Protein AF-A0A844WWK2-F1 (afdb_monomer_lite)

Secondary structure (DSSP, 8-state):
-HHHHHHHHHHHHHHHHHHHHHHHHHHHHHTT-S---HHHHHHHHHHHHHHHHHHHHHTTS-HHHHHHHHHHHHHHHHHHHHHHHHHH--

Sequence (90 aa):
MNHIRAEIDQIDHSIIKLLATRFEYVKAASKFKKNTTDVQAKERFDSMLEQRKQWSNELGLNGEIIKDLYANLVRYFIDEELKYFKNKEK

Radius of gyration: 16.27 Å; chains: 1; bounding box: 41×16×50 Å

Foldseek 3Di:
DVVVVVVVVVVVVVVVVVLVVVLVVLLVVVVVCPDDPVVVVVVVLVVVLVVQLVVQVVVVHRSVVRSVVVVVSVVVSVVVSVVVVVVVVD

pLDDT: mean 86.44, std 14.34, range [42.12, 98.56]

Structure (mmCIF, N/CA/C/O backbone):
data_AF-A0A844WWK2-F1
#
_entry.id   AF-A0A844WWK2-F1
#
loop_
_atom_site.group_PDB
_atom_site.id
_atom_site.type_symbol
_atom_site.label_atom_id
_atom_site.label_alt_id
_atom_site.label_comp_id
_atom_site.label_asym_id
_atom_site.label_entity_id
_atom_site.label_seq_id
_atom_site.pdbx_PDB_ins_code
_atom_site.Cartn_x
_atom_site.Cartn_y
_atom_site.Cartn_z
_atom_site.occupancy
_atom_site.B_iso_or_equiv
_atom_site.auth_seq_id
_atom_site.auth_comp_id
_atom_site.auth_asym_id
_atom_site.auth_atom_id
_atom_site.pdbx_PDB_model_num
ATOM 1 N N . MET A 1 1 ? 6.777 3.404 -27.419 1.00 76.06 1 MET A N 1
ATOM 2 C CA . MET A 1 1 ? 6.366 4.198 -26.237 1.00 76.06 1 MET A CA 1
ATOM 3 C C . MET A 1 1 ? 4.902 3.999 -25.859 1.00 76.06 1 MET A C 1
ATOM 5 O O . MET A 1 1 ? 4.661 3.695 -24.702 1.00 76.06 1 MET A O 1
ATOM 9 N N . ASN A 1 2 ? 3.938 4.103 -26.786 1.00 86.50 2 ASN A N 1
ATOM 10 C CA . ASN A 1 2 ? 2.508 3.952 -26.448 1.00 86.50 2 ASN A CA 1
ATOM 11 C C . ASN A 1 2 ? 2.150 2.567 -25.879 1.00 86.50 2 ASN A C 1
ATOM 13 O O . ASN A 1 2 ? 1.449 2.500 -24.879 1.00 86.50 2 ASN A O 1
ATOM 17 N N . HIS A 1 3 ? 2.697 1.482 -26.439 1.00 90.81 3 HIS A N 1
ATOM 18 C CA . HIS A 1 3 ? 2.479 0.131 -25.901 1.00 90.81 3 HIS A CA 1
ATOM 19 C C . HIS A 1 3 ? 3.032 -0.035 -24.479 1.00 90.81 3 HIS A C 1
ATOM 21 O O . HIS A 1 3 ? 2.341 -0.551 -23.619 1.00 90.81 3 HIS A O 1
ATOM 27 N N . ILE A 1 4 ? 4.231 0.488 -24.200 1.00 96.06 4 ILE A N 1
ATOM 28 C CA . ILE A 1 4 ? 4.843 0.416 -22.860 1.00 96.06 4 ILE A CA 1
ATOM 29 C C . ILE A 1 4 ? 3.973 1.127 -21.815 1.00 96.06 4 ILE A C 1
ATOM 31 O O . ILE A 1 4 ? 3.793 0.613 -20.719 1.00 96.06 4 ILE A O 1
ATOM 35 N N . ARG A 1 5 ? 3.412 2.296 -22.153 1.00 96.06 5 ARG A N 1
ATOM 36 C CA . ARG A 1 5 ? 2.501 3.017 -21.251 1.00 96.06 5 ARG A CA 1
ATOM 37 C C . ARG A 1 5 ? 1.209 2.243 -21.005 1.00 96.06 5 ARG A C 1
ATOM 39 O O . ARG A 1 5 ? 0.797 2.146 -19.862 1.00 96.06 5 ARG A O 1
ATOM 46 N N . ALA A 1 6 ? 0.638 1.635 -22.044 1.00 97.44 6 ALA A N 1
ATOM 47 C CA . ALA A 1 6 ? -0.560 0.814 -21.894 1.00 97.44 6 ALA A CA 1
ATOM 48 C C . ALA A 1 6 ? -0.328 -0.399 -20.973 1.00 97.44 6 ALA A C 1
ATOM 50 O O . ALA A 1 6 ? -1.198 -0.725 -20.172 1.00 97.44 6 ALA A O 1
ATOM 51 N N . GLU A 1 7 ? 0.843 -1.039 -21.045 1.00 98.06 7 GLU A N 1
ATOM 52 C CA . GLU A 1 7 ? 1.194 -2.129 -20.123 1.00 98.06 7 GLU A CA 1
ATOM 53 C C . GLU A 1 7 ? 1.345 -1.629 -18.677 1.00 98.06 7 GLU A C 1
ATOM 55 O O . GLU A 1 7 ? 0.850 -2.272 -17.753 1.00 98.06 7 GLU A O 1
ATOM 60 N N . ILE A 1 8 ? 1.962 -0.458 -18.469 1.00 97.31 8 ILE A N 1
ATOM 61 C CA . ILE A 1 8 ? 2.039 0.176 -17.140 1.00 97.31 8 ILE A CA 1
ATOM 62 C C . ILE A 1 8 ? 0.632 0.457 -16.598 1.00 97.31 8 ILE A C 1
ATOM 64 O O . ILE A 1 8 ? 0.325 0.061 -15.477 1.00 97.31 8 ILE A O 1
ATOM 68 N N . ASP A 1 9 ? -0.252 1.041 -17.409 1.00 97.94 9 ASP A N 1
ATOM 69 C CA . ASP A 1 9 ? -1.629 1.343 -17.004 1.00 97.94 9 ASP A CA 1
ATOM 70 C C . ASP A 1 9 ? -2.400 0.069 -16.603 1.00 97.94 9 ASP A C 1
ATOM 72 O O . ASP A 1 9 ? -3.180 0.066 -15.644 1.00 97.94 9 ASP A O 1
ATOM 76 N N . GLN A 1 10 ? -2.180 -1.046 -17.309 1.00 98.19 10 GLN A N 1
ATOM 77 C CA . GLN A 1 10 ? -2.792 -2.334 -16.970 1.00 98.19 10 GLN A CA 1
ATOM 78 C C . GLN A 1 10 ? -2.266 -2.906 -15.649 1.00 98.19 10 GLN A C 1
ATOM 80 O O . GLN A 1 10 ? -3.048 -3.455 -14.857 1.00 98.19 10 GLN A O 1
ATOM 85 N N . ILE A 1 11 ? -0.963 -2.773 -15.394 1.00 98.31 11 ILE A N 1
ATOM 86 C CA . ILE A 1 11 ? -0.345 -3.162 -14.122 1.00 98.31 11 ILE A CA 1
ATOM 87 C C . ILE A 1 11 ? -0.932 -2.319 -12.989 1.00 98.31 11 ILE A C 1
ATOM 89 O O . ILE A 1 11 ? -1.413 -2.882 -12.004 1.00 98.31 11 ILE A O 1
ATOM 93 N N . ASP A 1 12 ? -0.988 -1.000 -13.152 1.00 98.25 12 ASP A N 1
ATOM 94 C CA . ASP A 1 12 ? -1.509 -0.081 -12.140 1.00 98.25 12 ASP A CA 1
ATOM 95 C C . ASP A 1 12 ? -2.983 -0.358 -11.831 1.00 98.25 12 ASP A C 1
ATOM 97 O O . ASP A 1 12 ? -3.383 -0.451 -10.667 1.00 98.25 12 ASP A O 1
ATOM 101 N N . HIS A 1 13 ? -3.800 -0.604 -12.857 1.00 98.38 13 HIS A N 1
ATOM 102 C CA . HIS A 1 13 ? -5.191 -1.004 -12.667 1.00 98.38 13 HIS A CA 1
ATOM 103 C C . HIS A 1 13 ? -5.316 -2.325 -11.887 1.00 98.38 13 HIS A C 1
ATOM 105 O O . HIS A 1 13 ? -6.198 -2.471 -11.032 1.00 98.38 13 HIS A O 1
ATOM 111 N N . SER A 1 14 ? -4.423 -3.284 -12.138 1.00 98.56 14 SER A N 1
ATOM 112 C CA . SER A 1 14 ? -4.385 -4.557 -11.411 1.00 98.56 14 SER A CA 1
ATOM 113 C C . SER A 1 14 ? -3.965 -4.365 -9.951 1.00 98.56 14 SER A C 1
ATOM 115 O O . SER A 1 14 ? -4.595 -4.931 -9.054 1.00 98.56 14 SER A O 1
ATOM 117 N N . ILE A 1 15 ? -2.975 -3.507 -9.691 1.00 97.88 15 ILE A N 1
ATOM 118 C CA . ILE A 1 15 ? -2.562 -3.117 -8.337 1.00 97.88 15 ILE A CA 1
ATOM 119 C C . ILE A 1 15 ? -3.747 -2.494 -7.593 1.00 97.88 15 ILE A C 1
ATOM 121 O O . ILE A 1 15 ? -4.069 -2.930 -6.489 1.00 97.88 15 ILE A O 1
ATOM 125 N N . ILE A 1 16 ? -4.460 -1.543 -8.203 1.00 97.81 16 ILE A N 1
ATOM 126 C CA . ILE A 1 16 ? -5.616 -0.878 -7.582 1.00 97.81 16 ILE A CA 1
ATOM 127 C C . ILE A 1 16 ? -6.718 -1.887 -7.216 1.00 97.81 16 ILE A C 1
ATOM 129 O O . ILE A 1 16 ? -7.264 -1.828 -6.112 1.00 97.81 16 ILE A O 1
ATOM 133 N N . LYS A 1 17 ? -7.011 -2.869 -8.080 1.00 98.12 17 LYS A N 1
ATOM 134 C CA . LYS A 1 17 ? -7.969 -3.950 -7.770 1.00 98.12 17 LYS A CA 1
ATOM 135 C C . LYS A 1 17 ? -7.538 -4.801 -6.573 1.00 98.12 17 LYS A C 1
ATOM 137 O O . LYS A 1 17 ? -8.365 -5.149 -5.723 1.00 98.12 17 LYS A O 1
ATOM 142 N N . LEU A 1 18 ? -6.249 -5.127 -6.481 1.00 98.00 18 LEU A N 1
ATOM 143 C CA . LEU A 1 18 ? -5.699 -5.866 -5.344 1.00 98.00 18 LEU A CA 1
ATOM 144 C C . LEU A 1 18 ? -5.776 -5.042 -4.054 1.00 98.00 18 LEU A C 1
ATOM 146 O O . LEU A 1 18 ? -6.129 -5.580 -3.005 1.00 98.00 18 LEU A O 1
ATOM 150 N N . LEU A 1 19 ? -5.522 -3.733 -4.126 1.00 95.81 19 LEU A N 1
ATOM 151 C CA . LEU A 1 19 ? -5.662 -2.824 -2.989 1.00 95.81 19 LEU A CA 1
ATOM 152 C C . LEU A 1 19 ? -7.113 -2.719 -2.505 1.00 95.81 19 LEU A C 1
ATOM 154 O O . LEU A 1 19 ? -7.347 -2.765 -1.297 1.00 95.81 19 LEU A O 1
ATOM 158 N N . ALA A 1 20 ? -8.083 -2.652 -3.420 1.00 94.50 20 ALA A N 1
ATOM 159 C CA . ALA A 1 20 ? -9.504 -2.683 -3.074 1.00 94.50 20 ALA A CA 1
ATOM 160 C C . ALA A 1 20 ? -9.880 -3.991 -2.356 1.00 94.50 20 ALA A C 1
ATOM 162 O O . ALA A 1 20 ? -10.509 -3.970 -1.300 1.00 94.50 20 ALA A O 1
ATOM 163 N N . THR A 1 21 ? -9.404 -5.131 -2.861 1.00 95.94 21 THR A N 1
ATOM 164 C CA . THR A 1 21 ? -9.618 -6.440 -2.220 1.00 95.94 21 THR A CA 1
ATOM 165 C C . THR A 1 21 ? -8.982 -6.489 -0.828 1.00 95.94 21 THR A C 1
ATOM 167 O O . THR A 1 21 ? -9.611 -6.911 0.143 1.00 95.94 21 THR A O 1
ATOM 170 N N . ARG A 1 22 ? -7.744 -5.994 -0.693 1.00 93.88 22 ARG A N 1
ATOM 171 C CA . ARG A 1 22 ? -7.051 -5.867 0.595 1.00 93.88 22 ARG A CA 1
ATOM 172 C C . ARG A 1 22 ? -7.856 -5.021 1.584 1.00 93.88 22 ARG A C 1
ATOM 174 O O . ARG A 1 22 ? -7.891 -5.356 2.766 1.00 93.88 22 ARG A O 1
ATOM 181 N N . PHE A 1 23 ? -8.496 -3.949 1.123 1.00 90.38 23 PHE A N 1
ATOM 182 C CA . PHE A 1 23 ? -9.314 -3.090 1.974 1.00 90.38 23 PHE A CA 1
ATOM 183 C C . PHE A 1 23 ? -10.532 -3.826 2.547 1.00 90.38 23 PHE A C 1
ATOM 185 O O . PHE A 1 23 ? -10.809 -3.699 3.739 1.00 90.38 23 PHE A O 1
ATOM 192 N N . GLU A 1 24 ? -11.210 -4.663 1.755 1.00 91.44 24 GLU A N 1
ATOM 193 C CA . GLU A 1 24 ? -12.317 -5.489 2.262 1.00 91.44 24 GLU A CA 1
ATOM 194 C C . GLU A 1 24 ? -11.867 -6.442 3.378 1.00 91.44 24 GLU A C 1
ATOM 196 O O . GLU A 1 24 ? -12.572 -6.599 4.377 1.00 91.44 24 GLU A O 1
ATOM 201 N N . TYR A 1 25 ? -10.663 -7.016 3.280 1.00 89.69 25 TYR A N 1
ATOM 202 C CA . TYR A 1 25 ? -10.104 -7.826 4.367 1.00 89.69 25 TYR A CA 1
ATOM 203 C C . TYR A 1 25 ? -9.853 -7.016 5.640 1.00 89.69 25 TYR A C 1
ATOM 205 O O . TYR A 1 25 ? -10.100 -7.520 6.736 1.00 89.69 25 TYR A O 1
ATOM 213 N N . VAL A 1 26 ? -9.411 -5.759 5.526 1.00 85.12 26 VAL A N 1
ATOM 214 C CA . VAL A 1 26 ? -9.247 -4.882 6.697 1.00 85.12 26 VAL A CA 1
ATOM 215 C C . VAL A 1 26 ? -10.599 -4.589 7.352 1.00 85.12 26 VAL A C 1
ATOM 217 O O . VAL A 1 26 ? -10.725 -4.751 8.566 1.00 85.12 26 VAL A O 1
ATOM 220 N N . LYS A 1 27 ? -11.638 -4.282 6.564 1.00 83.75 27 LYS A N 1
ATOM 221 C CA . LYS A 1 27 ? -13.014 -4.111 7.072 1.00 83.75 27 LYS A CA 1
ATOM 222 C C . LYS A 1 27 ? -13.607 -5.384 7.675 1.00 83.75 27 LYS A C 1
ATOM 224 O O . LYS A 1 27 ? -14.477 -5.320 8.539 1.00 83.75 27 LYS A O 1
ATOM 229 N N . ALA A 1 28 ? -13.220 -6.558 7.185 1.00 86.31 28 ALA A N 1
ATOM 230 C CA . ALA A 1 28 ? -13.650 -7.818 7.776 1.00 86.31 28 ALA A CA 1
ATOM 231 C C . ALA A 1 28 ? -12.948 -8.046 9.122 1.00 86.31 28 ALA A C 1
ATOM 233 O O . ALA A 1 28 ? -13.604 -8.394 10.101 1.00 86.31 28 ALA A O 1
ATOM 234 N N . ALA A 1 29 ? -11.637 -7.794 9.181 1.00 81.31 29 ALA A N 1
ATOM 235 C CA . ALA A 1 29 ? -10.822 -7.959 10.380 1.00 81.31 29 ALA A CA 1
ATOM 236 C C . ALA A 1 29 ? -11.227 -7.004 11.516 1.00 81.31 29 ALA A C 1
ATOM 238 O O . ALA A 1 29 ? -11.189 -7.402 12.681 1.00 81.31 29 ALA A O 1
ATOM 239 N N . SER A 1 30 ? -11.653 -5.775 11.201 1.00 75.44 30 SER A N 1
ATOM 240 C CA . SER A 1 30 ? -12.108 -4.793 12.196 1.00 75.44 30 SER A CA 1
ATOM 241 C C . SER A 1 30 ? -13.258 -5.290 13.068 1.00 75.44 30 SER A C 1
ATOM 243 O O . SER A 1 30 ? -13.282 -5.033 14.267 1.00 75.44 30 SER A O 1
ATOM 245 N N . LYS A 1 31 ? -14.168 -6.094 12.505 1.00 73.69 31 LYS A N 1
ATOM 246 C CA . LYS A 1 31 ? -15.311 -6.683 13.227 1.00 73.69 31 LYS A CA 1
ATOM 247 C C . LYS A 1 31 ? -14.892 -7.588 14.390 1.00 73.69 31 LYS A C 1
ATOM 249 O O . LYS A 1 31 ? -15.692 -7.835 15.290 1.00 73.69 31 LYS A O 1
ATOM 254 N N . PHE A 1 32 ? -13.659 -8.093 14.368 1.00 74.12 32 PHE A N 1
ATOM 255 C CA . PHE A 1 32 ? -13.118 -8.989 15.389 1.00 74.12 32 PHE A CA 1
ATOM 256 C C . PHE A 1 32 ? -12.270 -8.262 16.443 1.00 74.12 32 PHE A C 1
ATOM 258 O O . PHE A 1 32 ? -11.954 -8.852 17.477 1.00 74.12 32 PHE A O 1
ATOM 265 N N . LYS A 1 33 ? -11.925 -6.983 16.236 1.00 65.81 33 LYS A N 1
ATOM 266 C CA . LYS A 1 33 ? -11.166 -6.175 17.202 1.00 65.81 33 LYS A CA 1
ATOM 267 C C . LYS A 1 33 ? -12.103 -5.662 18.301 1.00 65.81 33 LYS A C 1
ATOM 269 O O . LYS A 1 33 ? -12.511 -4.510 18.299 1.00 65.81 33 LYS A O 1
ATOM 274 N N . LYS A 1 34 ? -12.483 -6.538 19.238 1.00 57.78 34 LYS A N 1
ATOM 275 C CA . LYS A 1 34 ? -13.326 -6.159 20.389 1.00 57.78 34 LYS A CA 1
ATOM 276 C C . LYS A 1 34 ? -12.569 -5.441 21.506 1.00 57.78 34 LYS A C 1
ATOM 278 O O . LYS A 1 34 ? -13.225 -4.813 22.317 1.00 57.78 34 LYS A O 1
ATOM 283 N N . ASN A 1 35 ? -11.242 -5.557 21.551 1.00 54.91 35 ASN A N 1
ATOM 284 C CA . ASN A 1 35 ? -10.314 -4.800 22.395 1.00 54.91 35 ASN A CA 1
ATOM 285 C C . ASN A 1 35 ? -8.904 -5.243 21.996 1.00 54.91 35 ASN A C 1
ATOM 287 O O . ASN A 1 35 ? -8.521 -6.381 22.265 1.00 54.91 35 ASN A O 1
ATOM 291 N N . THR A 1 36 ? -8.143 -4.394 21.316 1.00 54.09 36 THR A N 1
ATOM 292 C CA . THR A 1 36 ? -6.720 -4.653 21.067 1.00 54.09 36 THR A CA 1
ATOM 293 C C . THR A 1 36 ? -5.914 -3.721 21.945 1.00 54.09 36 THR A C 1
ATOM 295 O O . THR A 1 36 ? -6.065 -2.511 21.847 1.00 54.09 36 THR A O 1
ATOM 298 N N . THR A 1 37 ? -5.063 -4.283 22.798 1.00 59.53 37 THR A N 1
ATOM 299 C CA . THR A 1 37 ? -3.994 -3.553 23.476 1.00 59.53 37 THR A CA 1
ATOM 300 C C . THR A 1 37 ? -3.138 -2.854 22.418 1.00 59.53 37 THR A C 1
ATOM 302 O O . THR A 1 37 ? -2.478 -3.514 21.613 1.00 59.53 37 THR A O 1
ATOM 305 N N . ASP A 1 38 ? -3.168 -1.519 22.394 1.00 61.31 38 ASP A N 1
ATOM 306 C CA . ASP A 1 38 ? -2.571 -0.680 21.338 1.00 61.31 38 ASP A CA 1
ATOM 307 C C . ASP A 1 38 ? -1.097 -1.011 21.037 1.00 61.31 38 ASP A C 1
ATOM 309 O O . ASP A 1 38 ? -0.643 -0.908 19.896 1.00 61.31 38 ASP A O 1
ATOM 313 N N . VAL A 1 39 ? -0.359 -1.496 22.040 1.00 62.41 39 VAL A N 1
ATOM 314 C CA . VAL A 1 39 ? 1.042 -1.925 21.913 1.00 62.41 39 VAL A CA 1
ATOM 315 C C . VAL A 1 39 ? 1.200 -3.109 20.948 1.00 62.41 39 VAL A C 1
ATOM 317 O O . VAL A 1 39 ? 2.034 -3.057 20.046 1.00 62.41 39 VAL A O 1
ATOM 320 N N . GLN A 1 40 ? 0.356 -4.142 21.059 1.00 66.19 40 GLN A N 1
ATOM 321 C CA . GLN A 1 40 ? 0.438 -5.333 20.200 1.00 66.19 40 GLN A CA 1
ATOM 322 C C . GLN A 1 40 ? 0.058 -5.012 18.744 1.00 66.19 40 GLN A C 1
ATOM 324 O O . GLN A 1 40 ? 0.589 -5.599 17.798 1.00 66.19 40 GLN A O 1
ATOM 329 N N . ALA A 1 41 ? -0.852 -4.053 18.549 1.00 77.00 41 ALA A N 1
ATOM 330 C CA . ALA A 1 41 ? -1.215 -3.567 17.223 1.00 77.00 41 ALA A CA 1
ATOM 331 C C . ALA A 1 41 ? -0.056 -2.802 16.561 1.00 77.00 41 ALA A C 1
ATOM 333 O O . ALA A 1 41 ? 0.191 -2.994 15.367 1.00 77.00 41 ALA A O 1
ATOM 334 N N . LYS A 1 42 ? 0.682 -1.994 17.336 1.00 80.88 42 LYS A N 1
ATOM 335 C CA . LYS A 1 42 ? 1.847 -1.248 16.849 1.00 80.88 42 LYS A CA 1
ATOM 336 C C . LYS A 1 42 ? 2.989 -2.171 16.418 1.00 80.88 42 LYS A C 1
ATOM 338 O O . LYS A 1 42 ? 3.486 -2.028 15.306 1.00 80.88 42 LYS A O 1
ATOM 343 N N . GLU A 1 43 ? 3.360 -3.153 17.238 1.00 86.38 43 GLU A N 1
ATOM 344 C CA . GLU A 1 43 ? 4.440 -4.097 16.899 1.00 86.38 43 GLU A CA 1
ATOM 345 C C . GLU A 1 43 ? 4.136 -4.889 15.622 1.00 86.38 43 GLU A C 1
ATOM 347 O O . GLU A 1 43 ? 4.989 -5.034 14.743 1.00 86.38 43 GLU A O 1
ATOM 352 N N . ARG A 1 44 ? 2.888 -5.356 15.472 1.00 87.19 44 ARG A N 1
ATOM 353 C CA . ARG A 1 44 ? 2.449 -6.059 14.261 1.00 87.19 44 ARG A CA 1
ATOM 354 C C . ARG A 1 44 ? 2.517 -5.164 13.025 1.00 87.19 44 ARG A C 1
ATOM 356 O O . ARG A 1 44 ? 2.856 -5.645 11.944 1.00 87.19 44 ARG A O 1
ATOM 363 N N . PHE A 1 45 ? 2.163 -3.890 13.166 1.00 89.25 45 PHE A N 1
ATOM 364 C CA . PHE A 1 45 ? 2.232 -2.922 12.078 1.00 89.25 45 PHE A CA 1
ATOM 365 C C . PHE A 1 45 ? 3.679 -2.654 11.649 1.00 89.25 45 PHE A C 1
ATOM 367 O O . PHE A 1 45 ? 3.989 -2.773 10.464 1.00 89.25 45 PHE A O 1
ATOM 374 N N . ASP A 1 46 ? 4.570 -2.395 12.606 1.00 92.69 46 ASP A N 1
ATOM 375 C CA . ASP A 1 46 ? 5.989 -2.139 12.341 1.00 92.69 46 ASP A CA 1
ATOM 376 C C . ASP A 1 46 ? 6.661 -3.367 11.693 1.00 92.69 46 ASP A C 1
ATOM 378 O O . ASP A 1 46 ? 7.334 -3.247 10.668 1.00 92.69 46 ASP A O 1
ATOM 382 N N . SER A 1 47 ? 6.387 -4.574 12.204 1.00 95.69 47 SER A N 1
ATOM 383 C CA . SER A 1 47 ? 6.872 -5.831 11.613 1.00 95.69 47 SER A CA 1
ATOM 384 C C . SER A 1 47 ? 6.366 -6.041 10.180 1.00 95.69 47 SER A C 1
ATOM 386 O O . SER A 1 47 ? 7.129 -6.436 9.294 1.00 95.69 47 SER A O 1
ATOM 388 N N . MET A 1 48 ? 5.092 -5.728 9.914 1.00 95.31 48 MET A N 1
ATOM 389 C CA . MET A 1 48 ? 4.525 -5.799 8.566 1.00 95.31 48 MET A CA 1
ATOM 390 C C . MET A 1 48 ? 5.257 -4.855 7.599 1.00 95.31 48 MET A C 1
ATOM 392 O O . MET A 1 48 ?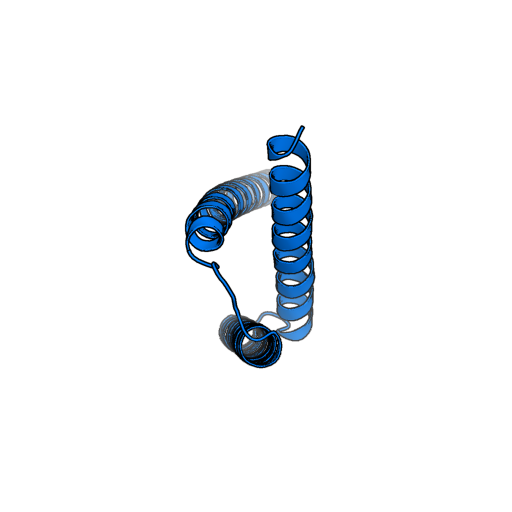 5.502 -5.247 6.455 1.00 95.31 48 MET A O 1
ATOM 396 N N . LEU A 1 49 ? 5.596 -3.637 8.032 1.00 96.69 49 LEU A N 1
ATOM 397 C CA . LEU A 1 49 ? 6.300 -2.645 7.217 1.00 96.69 49 LEU A CA 1
ATOM 398 C C . LEU A 1 49 ? 7.730 -3.076 6.877 1.00 96.69 49 LEU A C 1
ATOM 400 O O . LEU A 1 49 ? 8.105 -3.031 5.704 1.00 96.69 49 LEU A O 1
ATOM 404 N N . GLU A 1 50 ? 8.496 -3.554 7.859 1.00 98.12 50 GLU A N 1
ATOM 405 C CA . GLU A 1 50 ? 9.856 -4.060 7.617 1.00 98.12 50 GLU A CA 1
ATOM 406 C C . GLU A 1 50 ? 9.857 -5.257 6.661 1.00 98.12 50 GLU A C 1
ATOM 408 O O . GLU A 1 50 ? 10.693 -5.345 5.762 1.00 98.12 50 GLU A O 1
ATOM 413 N N . GLN A 1 51 ? 8.854 -6.132 6.761 1.00 98.00 51 GLN A N 1
ATOM 414 C CA . GLN A 1 51 ? 8.699 -7.234 5.818 1.00 98.00 51 GLN A CA 1
ATOM 415 C C . GLN A 1 51 ? 8.451 -6.743 4.378 1.00 98.00 51 GLN A C 1
ATOM 417 O O . GLN A 1 51 ? 9.039 -7.276 3.440 1.00 98.00 51 GLN A O 1
ATOM 422 N N . ARG A 1 52 ? 7.618 -5.708 4.170 1.00 97.75 52 ARG A N 1
ATOM 423 C CA . ARG A 1 52 ? 7.392 -5.145 2.819 1.00 97.75 52 ARG A CA 1
ATOM 424 C C . ARG A 1 52 ? 8.651 -4.476 2.281 1.00 97.75 52 ARG A C 1
ATOM 426 O O . ARG A 1 52 ? 8.944 -4.626 1.097 1.00 97.75 52 ARG A O 1
ATOM 433 N N . LYS A 1 53 ? 9.400 -3.780 3.139 1.00 98.25 53 LYS A N 1
ATOM 434 C CA . LYS A 1 53 ? 10.706 -3.211 2.793 1.00 98.25 53 LYS A CA 1
ATOM 435 C C . LYS A 1 53 ? 11.662 -4.298 2.301 1.00 98.25 53 LYS A C 1
ATOM 437 O O . LYS A 1 53 ? 12.258 -4.133 1.240 1.00 98.25 53 LYS A O 1
ATOM 442 N N . GLN A 1 54 ? 11.757 -5.418 3.020 1.00 98.44 54 GLN A N 1
ATOM 443 C CA . GLN A 1 54 ? 12.596 -6.547 2.620 1.00 98.44 54 GLN A CA 1
ATOM 444 C C . GLN A 1 54 ? 12.187 -7.109 1.251 1.00 98.44 54 GLN A C 1
ATOM 446 O O . GLN A 1 54 ? 13.025 -7.157 0.354 1.00 98.44 54 GLN A O 1
ATOM 451 N N . TRP A 1 55 ? 10.908 -7.448 1.054 1.00 98.38 55 TRP A N 1
ATOM 452 C CA . TRP A 1 55 ? 10.417 -7.972 -0.231 1.00 98.38 55 TRP A CA 1
ATOM 453 C C . TRP A 1 55 ? 10.682 -7.022 -1.399 1.00 98.38 55 TRP A C 1
ATOM 455 O O . TRP A 1 55 ? 10.962 -7.444 -2.514 1.00 98.38 55 TRP A O 1
ATOM 465 N N . SER A 1 56 ? 10.605 -5.719 -1.143 1.00 97.81 56 SER A N 1
ATOM 466 C CA . SER A 1 56 ? 10.860 -4.699 -2.160 1.00 97.81 56 SER A CA 1
ATOM 467 C C . SER A 1 56 ? 12.327 -4.664 -2.564 1.00 97.81 56 SER A C 1
ATOM 469 O O . SER A 1 56 ? 12.627 -4.635 -3.754 1.00 97.81 56 SER A O 1
ATOM 471 N N . ASN A 1 57 ? 13.233 -4.733 -1.585 1.00 97.81 57 ASN A N 1
ATOM 472 C CA . ASN A 1 57 ? 14.667 -4.806 -1.846 1.00 97.81 57 ASN A CA 1
ATOM 473 C C . ASN A 1 57 ? 15.027 -6.075 -2.638 1.00 97.81 57 ASN A C 1
ATOM 475 O O . ASN A 1 57 ? 15.821 -6.003 -3.571 1.00 97.81 57 ASN A O 1
ATOM 479 N N . GLU A 1 58 ? 14.412 -7.218 -2.312 1.00 98.12 58 GLU A N 1
ATOM 480 C CA . GLU A 1 58 ? 14.596 -8.492 -3.031 1.00 98.12 58 GLU A CA 1
ATOM 481 C C . GLU A 1 58 ? 14.163 -8.408 -4.506 1.00 98.12 58 GLU A C 1
ATOM 483 O O . GLU A 1 58 ? 14.741 -9.074 -5.361 1.00 98.12 58 GLU A O 1
ATOM 488 N N . LEU A 1 59 ? 13.185 -7.552 -4.818 1.00 97.69 59 LEU A N 1
ATOM 489 C CA . LEU A 1 59 ? 12.692 -7.302 -6.175 1.00 97.69 59 LEU A CA 1
ATOM 490 C C . LEU A 1 59 ? 13.413 -6.141 -6.889 1.00 97.69 59 LEU A C 1
ATOM 492 O O . LEU A 1 59 ? 12.997 -5.740 -7.975 1.00 97.69 59 LEU A O 1
ATOM 496 N N . GLY A 1 60 ? 14.479 -5.587 -6.301 1.00 97.38 60 GLY A N 1
ATOM 497 C CA . GLY A 1 60 ? 15.255 -4.487 -6.886 1.00 97.38 60 GLY A CA 1
ATOM 498 C C . GLY A 1 60 ? 14.597 -3.106 -6.774 1.00 97.38 60 GLY A C 1
ATOM 499 O O . GLY A 1 60 ? 15.013 -2.168 -7.453 1.00 97.38 60 GLY A O 1
ATOM 500 N N . LEU A 1 61 ? 13.576 -2.964 -5.926 1.00 97.19 61 LEU A N 1
ATOM 501 C CA . LEU A 1 61 ? 12.932 -1.689 -5.614 1.00 97.19 61 LEU A CA 1
ATOM 502 C C . LEU A 1 61 ? 13.586 -1.031 -4.393 1.00 97.19 61 LEU A C 1
ATOM 504 O O . LEU A 1 61 ? 14.199 -1.687 -3.555 1.00 97.19 61 LEU A O 1
ATOM 508 N N . ASN A 1 62 ? 13.397 0.282 -4.248 1.00 97.75 62 ASN A N 1
ATOM 509 C CA . ASN A 1 62 ? 13.773 0.979 -3.021 1.00 97.75 62 ASN A CA 1
ATOM 510 C C . ASN A 1 62 ? 12.788 0.617 -1.898 1.00 97.75 62 ASN A C 1
ATOM 512 O O . ASN A 1 62 ? 11.632 1.052 -1.905 1.00 97.75 62 ASN A O 1
ATOM 516 N N . GLY A 1 63 ? 13.249 -0.168 -0.925 1.00 97.50 63 GLY A N 1
ATOM 517 C CA . GLY A 1 63 ? 12.410 -0.638 0.168 1.00 97.50 63 GLY A CA 1
ATOM 518 C C . GLY A 1 63 ? 11.863 0.457 1.084 1.00 97.50 63 GLY A C 1
ATOM 519 O O . GLY A 1 63 ? 10.779 0.262 1.626 1.00 97.50 63 GLY A O 1
ATOM 520 N N . GLU A 1 64 ? 12.532 1.605 1.228 1.00 97.62 64 GLU A N 1
ATOM 521 C CA . GLU A 1 64 ? 11.984 2.731 2.004 1.00 97.62 64 GLU A CA 1
ATOM 522 C C . GLU A 1 64 ? 10.779 3.354 1.292 1.00 97.62 64 GLU A C 1
ATOM 524 O O . GLU A 1 64 ? 9.747 3.586 1.914 1.00 97.62 64 GLU A O 1
ATOM 529 N N . ILE A 1 65 ? 10.846 3.512 -0.036 1.00 97.62 65 ILE A N 1
ATOM 530 C CA . ILE A 1 65 ? 9.715 4.036 -0.821 1.00 97.62 65 ILE A CA 1
ATOM 531 C C . ILE A 1 65 ? 8.493 3.121 -0.684 1.00 97.62 65 ILE A C 1
ATOM 533 O O . ILE A 1 65 ? 7.372 3.592 -0.483 1.00 97.62 65 ILE A O 1
ATOM 537 N N . ILE A 1 66 ? 8.688 1.802 -0.771 1.00 97.56 66 ILE A N 1
ATOM 538 C CA . ILE A 1 66 ? 7.573 0.861 -0.625 1.00 97.56 66 ILE A CA 1
ATOM 539 C C . ILE A 1 66 ? 7.068 0.816 0.818 1.00 97.56 66 ILE A C 1
ATOM 541 O O . ILE A 1 66 ? 5.858 0.740 1.042 1.00 97.56 66 ILE A O 1
ATOM 545 N N . LYS A 1 67 ? 7.957 0.905 1.807 1.00 97.38 67 LYS A N 1
ATOM 546 C CA . LYS A 1 67 ? 7.565 1.011 3.212 1.00 97.38 67 LYS A CA 1
ATOM 547 C C . LYS A 1 67 ? 6.648 2.212 3.442 1.00 97.38 67 LYS A C 1
ATOM 549 O O . LYS A 1 67 ? 5.566 2.033 4.002 1.00 97.38 67 LYS A O 1
ATOM 554 N N . ASP A 1 68 ? 7.024 3.389 2.951 1.00 97.25 68 ASP A N 1
ATOM 555 C CA . ASP A 1 68 ? 6.228 4.614 3.082 1.00 97.25 68 ASP A CA 1
ATOM 556 C C . ASP A 1 68 ? 4.880 4.503 2.361 1.00 97.25 68 ASP A C 1
ATOM 558 O O . ASP A 1 68 ? 3.839 4.882 2.908 1.00 97.25 68 ASP A O 1
ATOM 562 N N . LEU A 1 69 ? 4.865 3.908 1.163 1.00 96.38 69 LEU A N 1
ATOM 563 C CA . LEU A 1 69 ? 3.633 3.625 0.424 1.00 96.38 69 LEU A CA 1
ATOM 564 C C . LEU A 1 69 ? 2.665 2.767 1.255 1.00 96.38 69 LEU A C 1
ATOM 566 O O . LEU A 1 69 ? 1.486 3.104 1.390 1.00 96.38 69 LEU A O 1
ATOM 570 N N . TYR A 1 70 ? 3.153 1.673 1.844 1.00 95.62 70 TYR A N 1
ATOM 571 C CA . TYR A 1 70 ? 2.322 0.788 2.661 1.00 95.62 70 TYR A CA 1
ATOM 572 C C . TYR A 1 70 ? 1.923 1.413 4.000 1.00 95.62 70 TYR A C 1
ATOM 574 O O . TYR A 1 70 ? 0.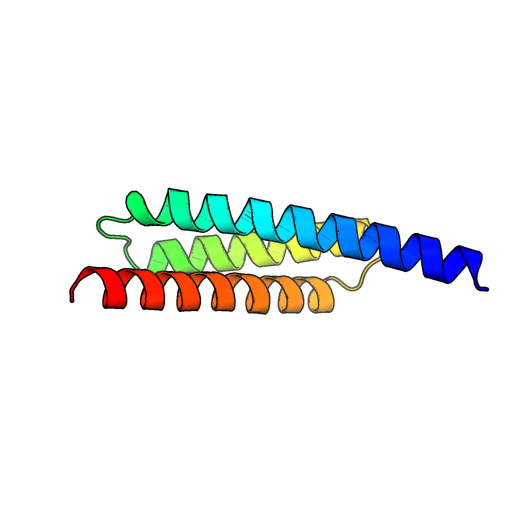808 1.159 4.466 1.00 95.62 70 TYR A O 1
ATOM 582 N N . ALA A 1 71 ? 2.780 2.235 4.607 1.00 94.81 71 ALA A N 1
ATOM 583 C CA . ALA A 1 71 ? 2.456 2.961 5.830 1.00 94.81 71 ALA A CA 1
ATOM 584 C C . ALA A 1 71 ? 1.282 3.924 5.600 1.00 94.81 71 ALA A C 1
ATOM 586 O O . ALA A 1 71 ? 0.295 3.884 6.340 1.00 94.81 71 ALA A O 1
ATOM 587 N N . ASN A 1 72 ? 1.340 4.711 4.521 1.00 95.31 72 ASN A N 1
ATOM 588 C CA . ASN A 1 72 ? 0.265 5.621 4.127 1.00 95.31 72 ASN A CA 1
ATOM 589 C C . ASN A 1 72 ? -1.033 4.872 3.804 1.00 95.31 72 ASN A C 1
ATOM 591 O O . ASN A 1 72 ? -2.102 5.238 4.295 1.00 95.31 72 ASN A O 1
ATOM 595 N N . LEU A 1 73 ? -0.942 3.782 3.037 1.00 93.38 73 LEU A N 1
ATOM 596 C CA . LEU A 1 73 ? -2.097 2.965 2.673 1.00 93.38 73 LEU A CA 1
ATOM 597 C C . LEU A 1 73 ? -2.812 2.384 3.903 1.00 93.38 73 LEU A C 1
ATOM 599 O O . LEU A 1 73 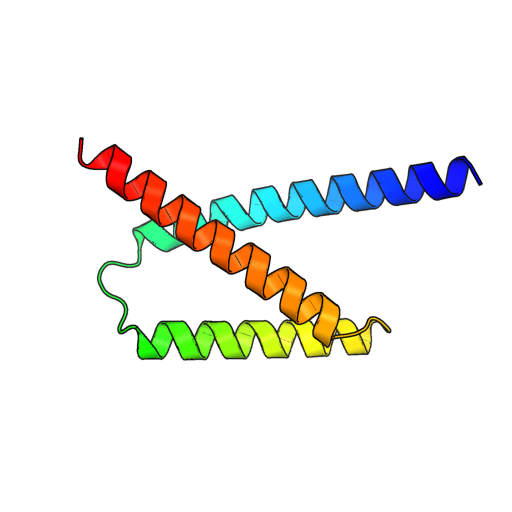? -4.039 2.408 3.989 1.00 93.38 73 LEU A O 1
ATOM 603 N N . VAL A 1 74 ? -2.060 1.826 4.854 1.00 89.38 74 VAL A N 1
ATOM 604 C CA . VAL A 1 74 ? -2.646 1.226 6.060 1.00 89.38 74 VAL A CA 1
ATOM 605 C C . VAL A 1 74 ? -3.260 2.293 6.954 1.00 89.38 74 VAL A C 1
ATOM 607 O O . VAL A 1 74 ? -4.354 2.071 7.467 1.00 89.38 74 VAL A O 1
ATOM 610 N N . ARG A 1 75 ? -2.600 3.447 7.109 1.00 88.69 75 ARG A N 1
ATOM 611 C CA . ARG A 1 75 ? -3.148 4.574 7.870 1.00 88.69 75 ARG A CA 1
ATOM 612 C C . ARG A 1 75 ? -4.492 5.019 7.302 1.00 88.69 75 ARG A C 1
ATOM 614 O O . ARG A 1 75 ? -5.458 5.107 8.049 1.00 88.69 75 ARG A O 1
ATOM 621 N N . TYR A 1 76 ? -4.574 5.179 5.981 1.00 89.44 76 TYR A N 1
ATOM 622 C CA . TYR A 1 76 ? -5.830 5.488 5.303 1.00 89.44 76 TYR A CA 1
ATOM 623 C C . TYR A 1 76 ? -6.920 4.440 5.586 1.00 89.44 76 TYR A C 1
ATOM 625 O O . TYR A 1 76 ? -8.047 4.800 5.913 1.00 89.44 76 TYR A O 1
ATOM 633 N N . PHE A 1 77 ? -6.600 3.142 5.531 1.00 85.69 77 PHE A N 1
ATOM 634 C CA . PHE A 1 77 ? -7.586 2.090 5.816 1.00 85.69 77 PHE A CA 1
ATOM 635 C C . PHE A 1 77 ? -8.104 2.123 7.259 1.00 85.69 77 PHE A C 1
ATOM 637 O O . PHE A 1 77 ? -9.288 1.871 7.475 1.00 85.69 77 PHE A O 1
ATOM 644 N N . ILE A 1 78 ? -7.243 2.448 8.227 1.00 79.62 78 ILE A N 1
ATOM 645 C CA . ILE A 1 78 ? -7.635 2.620 9.633 1.00 79.62 78 ILE A CA 1
ATOM 646 C C . ILE A 1 78 ? -8.528 3.859 9.792 1.00 79.62 78 ILE A C 1
ATOM 648 O O . ILE A 1 78 ? -9.552 3.801 10.470 1.00 79.62 78 ILE A O 1
ATOM 652 N N . ASP A 1 79 ? -8.189 4.970 9.137 1.00 83.88 79 ASP A N 1
ATOM 653 C CA . ASP A 1 79 ? -8.988 6.197 9.204 1.00 83.88 79 ASP A CA 1
ATOM 654 C C . ASP A 1 79 ? -10.389 6.000 8.595 1.00 83.88 79 ASP A C 1
ATOM 656 O O . ASP A 1 79 ? -11.390 6.455 9.157 1.00 83.88 79 ASP A O 1
ATOM 660 N N . GLU A 1 80 ? -10.493 5.280 7.474 1.00 82.50 80 GLU A N 1
ATOM 661 C CA . GLU A 1 80 ? -11.781 4.925 6.862 1.00 82.50 80 GLU A CA 1
ATOM 662 C C . GLU A 1 80 ? -1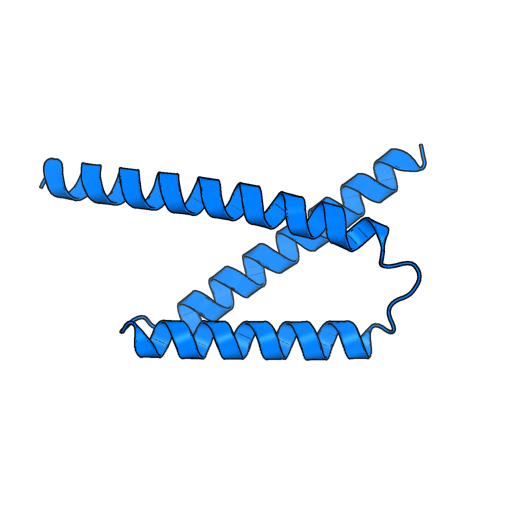2.599 3.957 7.729 1.00 82.50 80 GLU A C 1
ATOM 664 O O . GLU A 1 80 ? -13.820 4.098 7.834 1.00 82.50 80 GLU A O 1
ATOM 669 N N . GLU A 1 81 ? -11.942 3.009 8.403 1.00 74.94 81 GLU A N 1
ATOM 670 C CA . GLU A 1 81 ? -12.570 2.132 9.395 1.00 74.94 81 GLU A CA 1
ATOM 671 C C . GLU A 1 81 ? -13.216 2.963 10.522 1.00 74.94 81 GLU A C 1
ATOM 673 O O . GLU A 1 81 ? -14.400 2.784 10.821 1.00 74.94 81 GLU A O 1
ATOM 678 N N . LEU A 1 82 ? -12.488 3.933 11.089 1.00 75.50 82 LEU A N 1
ATOM 679 C CA . LEU A 1 82 ? -12.995 4.816 12.149 1.00 75.50 82 LEU A CA 1
ATOM 680 C C . LEU A 1 82 ? -14.194 5.663 11.696 1.00 75.50 82 LEU A C 1
ATOM 682 O O . LEU A 1 82 ? -15.136 5.859 12.468 1.00 75.50 82 LEU A O 1
ATOM 686 N N . LYS A 1 83 ? -14.195 6.156 10.450 1.00 78.25 83 LYS A N 1
ATOM 687 C CA . LYS A 1 83 ? -15.352 6.871 9.877 1.00 78.25 83 LYS A CA 1
ATOM 688 C C . LYS A 1 83 ? -16.573 5.961 9.756 1.00 78.25 83 LYS A C 1
ATOM 690 O O . LYS A 1 83 ? -17.681 6.378 10.093 1.00 78.25 83 LYS A O 1
ATOM 695 N N . TYR A 1 84 ? -16.377 4.723 9.300 1.00 70.12 84 TYR A N 1
ATOM 696 C CA . TYR A 1 84 ? -17.460 3.752 9.156 1.00 70.12 84 TYR A CA 1
ATOM 697 C C . TYR A 1 84 ? -18.102 3.397 10.506 1.00 70.12 84 TYR A C 1
ATOM 699 O O . TYR A 1 84 ? -19.327 3.324 10.592 1.00 70.12 84 TYR A O 1
ATOM 707 N N . PHE A 1 85 ? -17.304 3.237 11.569 1.00 66.19 85 PHE A N 1
ATOM 708 C CA . PHE A 1 85 ? -17.827 3.008 12.921 1.00 66.19 85 PHE A CA 1
ATOM 709 C C . PHE A 1 85 ? -18.632 4.202 13.449 1.00 66.19 85 PHE A C 1
ATOM 711 O O . PHE A 1 85 ? -19.771 4.015 13.868 1.00 66.19 85 PHE A O 1
ATOM 718 N N . LYS A 1 86 ? -18.111 5.434 13.333 1.00 61.25 86 LYS A N 1
ATOM 719 C CA . LYS A 1 86 ? -18.820 6.654 13.776 1.00 61.25 86 LYS A CA 1
ATOM 720 C C . LYS A 1 86 ? -20.165 6.874 13.079 1.00 61.25 86 LYS A C 1
ATOM 722 O O . LYS A 1 86 ? -21.082 7.422 13.678 1.00 61.25 86 LYS A O 1
ATOM 727 N N . ASN A 1 87 ? -20.287 6.462 11.818 1.00 60.72 87 ASN A N 1
ATOM 728 C CA . ASN A 1 87 ? -21.536 6.580 11.061 1.00 60.72 87 ASN A CA 1
ATOM 729 C C . ASN A 1 87 ? -22.557 5.479 11.388 1.00 60.72 87 ASN A C 1
ATOM 731 O O . ASN A 1 87 ? -23.724 5.648 11.064 1.00 60.72 87 ASN A O 1
ATOM 735 N N . LYS A 1 88 ? -22.139 4.366 12.004 1.00 54.56 88 LYS A N 1
ATOM 736 C CA . LYS A 1 88 ? -23.031 3.277 12.437 1.00 54.56 88 LYS A CA 1
ATOM 737 C C . LYS A 1 88 ? -23.665 3.504 13.812 1.00 54.56 88 LYS A C 1
ATOM 739 O O . LYS A 1 88 ? -24.612 2.803 14.148 1.00 54.56 88 LYS A O 1
ATOM 744 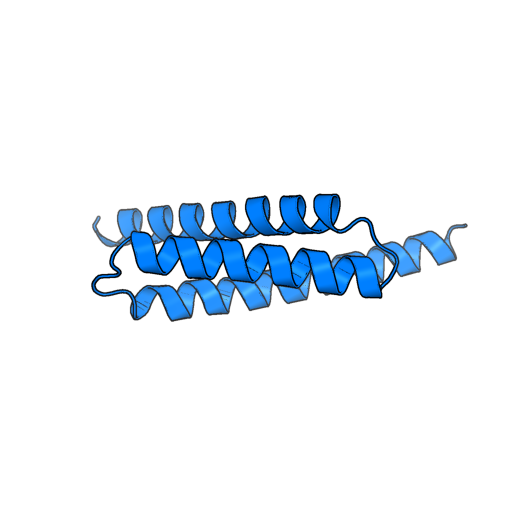N N . GLU A 1 89 ? -23.120 4.428 14.599 1.00 49.19 89 GLU A N 1
ATOM 745 C CA . GLU A 1 89 ? -23.623 4.804 15.929 1.00 49.19 89 GLU A CA 1
ATOM 746 C C . GLU A 1 89 ? -24.622 5.981 15.893 1.00 49.19 89 GLU A C 1
ATOM 748 O O . GLU A 1 89 ? -25.105 6.403 16.942 1.00 49.19 89 GLU A O 1
ATOM 753 N N . LYS A 1 90 ? -24.936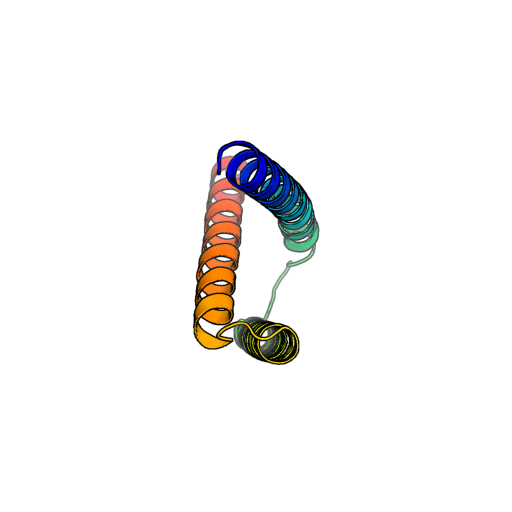 6.508 14.701 1.00 42.12 90 LYS A N 1
ATOM 754 C CA . LYS A 1 90 ? -26.008 7.484 14.451 1.00 42.12 90 LYS A CA 1
ATOM 755 C C . LYS A 1 90 ? -27.213 6.804 13.819 1.00 42.12 90 LYS A C 1
ATOM 757 O O . LYS A 1 90 ? -28.337 7.234 14.151 1.00 42.12 90 LYS A O 1
#